Protein AF-A0A8S2UHA4-F1 (afdb_monomer_lite)

pLDDT: mean 90.77, std 5.7, range [72.94, 97.56]

Structure (mmCIF, N/CA/C/O backbone):
data_AF-A0A8S2UHA4-F1
#
_entry.id   AF-A0A8S2UHA4-F1
#
loop_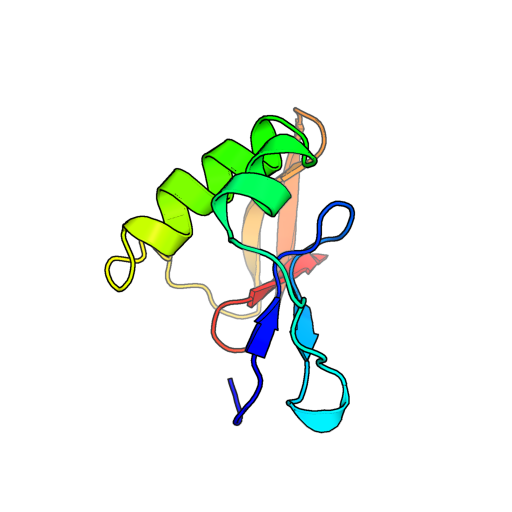
_atom_site.group_PDB
_atom_site.id
_atom_site.type_symbol
_atom_site.label_atom_id
_atom_site.label_alt_id
_atom_site.label_comp_id
_atom_site.label_asym_id
_atom_site.label_entity_id
_atom_site.label_seq_id
_atom_site.pdbx_PDB_ins_code
_atom_site.Cartn_x
_atom_site.Cartn_y
_atom_site.Cartn_z
_atom_site.occupancy
_atom_site.B_iso_or_equiv
_atom_site.auth_seq_id
_atom_site.auth_comp_id
_atom_site.auth_asym_id
_atom_site.auth_atom_id
_atom_site.pdbx_PDB_model_num
ATOM 1 N N . ASN A 1 1 ? -7.073 0.936 -8.195 1.00 78.94 1 ASN A N 1
ATOM 2 C CA . ASN A 1 1 ? -6.602 -0.293 -7.516 1.00 78.94 1 ASN A CA 1
ATOM 3 C C . ASN A 1 1 ? -7.578 -1.473 -7.691 1.00 78.94 1 ASN A C 1
ATOM 5 O O . ASN A 1 1 ? -7.504 -2.401 -6.900 1.00 78.94 1 ASN A O 1
ATOM 9 N N . ASN A 1 2 ? -8.454 -1.491 -8.706 1.00 94.88 2 ASN A N 1
ATOM 10 C CA . ASN A 1 2 ? -9.388 -2.600 -8.976 1.00 94.88 2 ASN A CA 1
ATOM 11 C C . ASN A 1 2 ? -10.287 -2.988 -7.784 1.00 94.88 2 ASN A C 1
ATOM 13 O O . ASN A 1 2 ? -10.364 -4.162 -7.436 1.00 94.88 2 ASN A O 1
ATOM 17 N N . GLN A 1 3 ? -10.936 -1.998 -7.152 1.00 95.00 3 GLN A N 1
ATOM 18 C CA . GLN A 1 3 ? -11.841 -2.195 -6.002 1.00 95.00 3 GLN A CA 1
ATOM 19 C C . GLN A 1 3 ? -11.176 -2.926 -4.817 1.00 95.00 3 GLN A C 1
ATOM 21 O O . GLN A 1 3 ? -11.806 -3.706 -4.103 1.00 95.00 3 GLN A O 1
ATOM 26 N N . ARG A 1 4 ? -9.876 -2.682 -4.617 1.00 97.19 4 ARG A N 1
ATOM 27 C CA . ARG A 1 4 ? -9.108 -3.172 -3.465 1.00 97.19 4 ARG A CA 1
ATOM 28 C C . ARG A 1 4 ? -8.888 -2.039 -2.468 1.00 97.19 4 ARG A C 1
ATOM 30 O O . ARG A 1 4 ? -8.956 -0.866 -2.816 1.00 97.19 4 ARG A O 1
ATOM 37 N N . TYR A 1 5 ? -8.569 -2.390 -1.238 1.00 95.38 5 TYR A N 1
ATOM 38 C CA . TYR A 1 5 ? -8.136 -1.472 -0.197 1.00 95.38 5 TYR A CA 1
ATOM 39 C C . TYR A 1 5 ? -6.617 -1.535 -0.119 1.00 95.38 5 TYR A C 1
ATOM 41 O O . TYR A 1 5 ? -6.058 -2.631 -0.120 1.00 95.38 5 TYR A O 1
ATOM 49 N N . LEU A 1 6 ? -5.963 -0.372 -0.113 1.00 93.81 6 LEU A N 1
ATOM 50 C CA . LEU A 1 6 ? -4.543 -0.282 0.218 1.00 93.81 6 LEU A CA 1
ATOM 51 C C . LEU A 1 6 ? -4.419 -0.390 1.736 1.00 93.81 6 LEU A C 1
ATOM 53 O O . LEU A 1 6 ? -5.033 0.408 2.441 1.00 93.81 6 LEU A O 1
ATOM 57 N N . ILE A 1 7 ? -3.666 -1.374 2.205 1.00 91.69 7 ILE A N 1
ATOM 58 C CA . ILE A 1 7 ? -3.463 -1.666 3.617 1.00 91.69 7 ILE A CA 1
ATOM 59 C C . ILE A 1 7 ? -2.018 -1.332 3.974 1.00 91.69 7 ILE A C 1
ATOM 61 O O . ILE A 1 7 ? -1.089 -1.790 3.308 1.00 91.69 7 ILE A O 1
ATOM 65 N N . PHE A 1 8 ? -1.861 -0.541 5.030 1.00 87.44 8 PHE A N 1
ATOM 66 C CA . PHE A 1 8 ? -0.600 -0.325 5.728 1.00 87.44 8 PHE A CA 1
ATOM 67 C C . PHE A 1 8 ? -0.670 -1.167 6.998 1.00 87.44 8 PHE A C 1
ATOM 69 O O . PHE A 1 8 ? -1.530 -0.910 7.838 1.00 87.44 8 PHE A O 1
ATOM 76 N N . ALA A 1 9 ? 0.133 -2.226 7.065 1.00 83.62 9 ALA A N 1
ATOM 77 C CA . ALA A 1 9 ? 0.156 -3.150 8.193 1.00 83.62 9 ALA A CA 1
ATOM 78 C C . ALA A 1 9 ? 1.301 -2.794 9.149 1.00 83.62 9 ALA A C 1
ATOM 80 O O . ALA A 1 9 ? 2.297 -2.216 8.724 1.00 83.62 9 ALA A O 1
ATOM 81 N N . ASP A 1 10 ? 1.169 -3.184 10.417 1.00 78.94 10 ASP A N 1
ATOM 82 C CA . ASP A 1 10 ? 2.109 -2.804 11.481 1.00 78.94 10 ASP A CA 1
ATOM 83 C C . ASP A 1 10 ? 3.527 -3.382 11.290 1.00 78.94 10 ASP A C 1
ATOM 85 O O . ASP A 1 10 ? 4.485 -2.882 11.868 1.00 78.94 10 ASP A O 1
ATOM 89 N N . SER A 1 11 ? 3.693 -4.470 10.529 1.00 72.94 11 SER A N 1
ATOM 90 C CA . SER A 1 11 ? 4.988 -5.172 10.408 1.00 72.94 11 SER A CA 1
ATOM 91 C C . SER A 1 11 ? 5.342 -5.622 8.992 1.00 72.94 11 SER A C 1
ATOM 93 O O . SER A 1 11 ? 6.378 -6.253 8.800 1.00 72.94 11 SER A O 1
ATOM 95 N N . ASP A 1 12 ? 4.520 -5.279 8.001 1.00 75.06 12 ASP A N 1
ATOM 96 C CA . ASP A 1 12 ? 4.709 -5.702 6.614 1.00 75.06 12 ASP A CA 1
ATOM 97 C C . ASP A 1 12 ? 4.741 -4.504 5.665 1.00 75.06 12 ASP A C 1
ATOM 99 O O . ASP A 1 12 ? 4.162 -3.445 5.921 1.00 75.06 12 ASP A O 1
ATOM 103 N N . ALA A 1 13 ? 5.369 -4.701 4.505 1.00 84.69 13 ALA A N 1
ATOM 104 C CA . ALA A 1 13 ? 5.258 -3.757 3.402 1.00 84.69 13 ALA A CA 1
ATOM 105 C C . ALA A 1 13 ? 3.780 -3.570 2.990 1.00 84.69 13 ALA A C 1
ATOM 107 O O . ALA A 1 13 ? 2.994 -4.515 3.076 1.00 84.69 13 ALA A O 1
ATOM 108 N N . PRO A 1 14 ? 3.377 -2.390 2.485 1.00 89.88 14 PRO A N 1
ATOM 109 C CA . PRO A 1 14 ? 1.984 -2.141 2.128 1.00 89.88 14 PRO A CA 1
ATOM 110 C C . PRO A 1 14 ? 1.480 -3.075 1.022 1.00 89.88 14 PRO A C 1
ATOM 112 O O . PRO A 1 14 ? 2.191 -3.363 0.056 1.00 89.88 14 PRO A O 1
ATOM 115 N N . PHE A 1 15 ? 0.218 -3.499 1.111 1.00 93.56 15 PHE A N 1
ATOM 116 C CA . PHE A 1 15 ? -0.386 -4.424 0.146 1.00 93.56 15 PHE A CA 1
ATOM 117 C C . PHE A 1 15 ? -1.855 -4.102 -0.146 1.00 93.56 15 PHE A C 1
ATOM 119 O O . PHE A 1 15 ? -2.502 -3.312 0.537 1.00 93.56 15 PHE A O 1
ATOM 126 N N . TYR A 1 16 ? -2.404 -4.719 -1.195 1.00 96.19 16 TYR A N 1
ATOM 127 C CA . TYR A 1 16 ? -3.814 -4.576 -1.557 1.00 96.19 16 TYR A CA 1
ATOM 128 C C . TYR A 1 16 ? -4.643 -5.791 -1.129 1.00 96.19 16 TYR A C 1
ATOM 130 O O . TYR A 1 16 ? -4.328 -6.912 -1.524 1.00 96.19 16 TYR A O 1
ATOM 138 N N . LEU A 1 17 ? -5.773 -5.565 -0.448 1.00 96.56 17 LEU A N 1
ATOM 139 C CA . LEU A 1 17 ? -6.775 -6.596 -0.133 1.00 96.56 17 LEU A CA 1
ATOM 140 C C . LEU A 1 17 ? -8.149 -6.288 -0.730 1.00 96.56 17 LEU A C 1
ATOM 142 O O . LEU A 1 17 ? -8.498 -5.139 -0.989 1.00 96.56 17 LEU A O 1
ATOM 146 N N . ARG A 1 18 ? -8.966 -7.325 -0.930 1.00 97.00 18 ARG A N 1
ATOM 147 C CA . ARG A 1 18 ? -10.401 -7.168 -1.222 1.00 97.00 18 ARG A CA 1
ATOM 148 C C . ARG A 1 18 ? -11.190 -7.026 0.079 1.00 97.00 18 ARG A C 1
ATOM 150 O O . ARG A 1 18 ? -10.770 -7.544 1.108 1.00 97.00 18 ARG A O 1
ATOM 157 N N . SER A 1 19 ? -12.364 -6.398 0.008 1.00 95.56 19 SER A N 1
ATOM 158 C CA . SER A 1 19 ? -13.263 -6.209 1.161 1.00 95.56 19 SER A CA 1
ATOM 159 C C . SER A 1 19 ? -13.588 -7.508 1.907 1.00 95.56 19 SER A C 1
ATOM 161 O O . SER A 1 19 ? -13.690 -7.502 3.127 1.00 95.56 19 SER A O 1
ATOM 163 N N . THR A 1 20 ? -13.692 -8.637 1.201 1.00 96.88 20 THR A N 1
ATOM 164 C CA . THR A 1 20 ? -13.988 -9.953 1.793 1.00 96.88 20 THR A CA 1
ATOM 165 C C . THR A 1 20 ? -12.940 -10.417 2.808 1.00 96.88 20 THR A C 1
ATOM 167 O O . THR A 1 20 ? -13.281 -11.155 3.735 1.00 96.88 20 THR A O 1
ATOM 170 N N 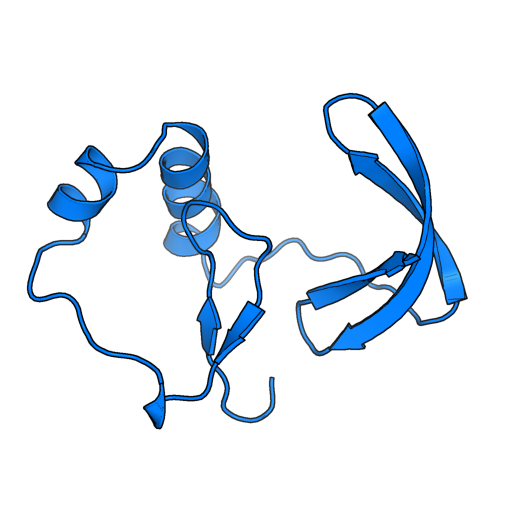. ALA A 1 21 ? -11.694 -9.957 2.664 1.00 95.62 21 ALA A N 1
ATOM 171 C CA . ALA A 1 21 ? -10.569 -10.272 3.541 1.00 95.62 21 ALA A CA 1
ATOM 172 C C . ALA A 1 21 ? -10.373 -9.247 4.675 1.00 95.62 21 ALA A C 1
ATOM 174 O O . ALA A 1 21 ? -9.418 -9.361 5.435 1.00 95.62 21 ALA A O 1
ATOM 175 N N . ILE A 1 22 ? -11.250 -8.244 4.794 1.00 95.06 22 ILE A N 1
ATOM 176 C CA . ILE A 1 2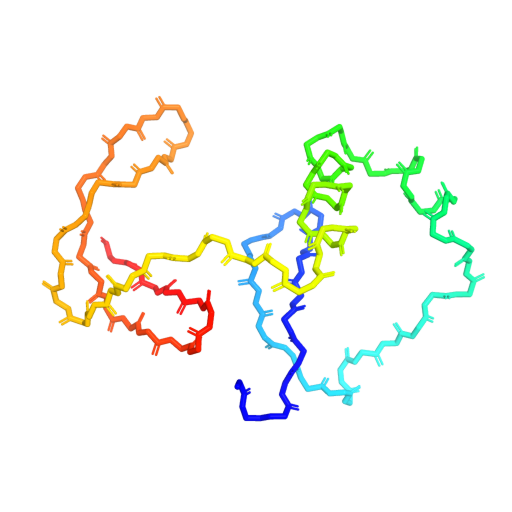2 ? -11.126 -7.161 5.776 1.00 95.06 22 ILE A CA 1
ATOM 177 C C . ILE A 1 22 ? -12.231 -7.302 6.822 1.00 95.06 22 ILE A C 1
ATOM 179 O O . ILE A 1 22 ? -13.371 -7.672 6.519 1.00 95.06 22 ILE A O 1
ATOM 183 N N . ARG A 1 23 ? -11.888 -7.023 8.077 1.00 94.81 23 ARG A N 1
ATOM 184 C CA . ARG A 1 23 ? -12.823 -6.918 9.200 1.00 94.81 23 ARG A CA 1
ATOM 185 C C . ARG A 1 23 ? -12.571 -5.595 9.911 1.00 94.81 23 ARG A C 1
ATOM 187 O O . ARG A 1 23 ? -11.433 -5.142 9.977 1.00 94.81 23 ARG A O 1
ATOM 194 N N . LEU A 1 24 ? -13.639 -4.968 10.394 1.00 92.31 24 LEU A N 1
ATOM 195 C CA . LEU A 1 24 ? -13.543 -3.712 11.131 1.00 92.31 24 LEU A CA 1
ATOM 196 C C . LEU A 1 24 ? -13.161 -3.997 12.579 1.00 92.31 24 LEU A C 1
ATOM 198 O O . LEU A 1 24 ? -13.720 -4.898 13.205 1.00 92.31 24 LEU A O 1
ATOM 202 N N . LEU A 1 25 ? -12.235 -3.204 13.104 1.00 90.12 25 LEU A N 1
ATOM 203 C CA . LEU A 1 25 ? -11.950 -3.188 14.529 1.00 90.12 25 LEU A CA 1
ATOM 204 C C . LEU A 1 25 ? -13.077 -2.453 15.255 1.00 90.12 25 LEU A C 1
ATOM 206 O O . LEU A 1 25 ? -13.514 -1.383 14.830 1.00 90.12 25 LEU A O 1
ATOM 210 N N . LEU A 1 26 ? -13.537 -3.026 16.365 1.00 92.56 26 LEU A N 1
ATOM 211 C CA . LEU A 1 26 ? -14.542 -2.418 17.236 1.00 92.56 26 LEU A CA 1
ATOM 212 C C . LEU A 1 26 ? -13.873 -1.525 18.289 1.00 92.56 26 LEU A C 1
ATOM 214 O O . LEU A 1 26 ? -14.140 -1.649 19.481 1.00 92.56 26 LEU A O 1
ATOM 218 N N . GLU A 1 27 ? -12.971 -0.645 17.854 1.00 93.19 27 GLU A N 1
ATOM 219 C CA . GLU A 1 27 ? -12.307 0.318 18.731 1.00 93.19 27 GLU A CA 1
ATOM 220 C C . GLU A 1 27 ? -12.054 1.671 18.045 1.00 93.19 27 GLU A C 1
ATOM 222 O O . GLU A 1 27 ? -11.937 1.730 16.819 1.00 93.19 27 GLU A O 1
ATOM 227 N N . PRO A 1 28 ? -11.959 2.774 18.813 1.00 89.88 28 PRO A N 1
ATOM 228 C CA . PRO A 1 28 ? -11.611 4.079 18.264 1.00 89.88 28 PRO A CA 1
ATOM 229 C C . PRO A 1 28 ? -10.181 4.114 17.716 1.00 89.88 28 PRO A C 1
ATOM 231 O O . PRO A 1 28 ? -9.268 3.521 18.294 1.00 89.88 28 PRO A O 1
ATOM 234 N N . LEU A 1 29 ? -9.960 4.919 16.672 1.00 86.38 29 LEU A N 1
ATOM 235 C CA . LEU A 1 29 ? -8.637 5.121 16.073 1.00 86.38 29 LEU A CA 1
ATOM 236 C C . LEU A 1 29 ? -7.588 5.582 17.098 1.00 86.38 29 LEU A C 1
ATOM 238 O O . LEU A 1 29 ? -6.456 5.118 17.057 1.00 86.38 29 LEU A O 1
ATOM 242 N N . SER A 1 30 ? -7.956 6.451 18.043 1.00 88.69 30 SER A N 1
ATOM 243 C CA . SER A 1 30 ? -7.047 6.909 19.104 1.00 88.69 30 SER A CA 1
ATOM 244 C C . SER A 1 30 ? -6.542 5.766 19.987 1.00 88.69 30 SER A C 1
ATOM 246 O O . SER A 1 30 ? -5.380 5.780 20.388 1.00 88.69 30 SER A O 1
ATOM 248 N N . ASN A 1 31 ? -7.386 4.764 20.258 1.00 92.19 31 ASN A N 1
ATOM 249 C CA . ASN A 1 31 ? -6.992 3.584 21.020 1.00 92.19 31 ASN A CA 1
ATOM 250 C C . ASN A 1 31 ? -5.999 2.734 20.226 1.00 92.19 31 ASN A C 1
ATOM 252 O O . ASN A 1 31 ? -4.948 2.381 20.754 1.00 92.19 31 ASN A O 1
ATOM 256 N N . TYR A 1 32 ? -6.286 2.472 18.949 1.00 88.38 32 TYR A N 1
ATOM 257 C CA . TYR A 1 32 ? -5.365 1.761 18.059 1.00 88.38 32 TYR A CA 1
ATOM 258 C C . TYR A 1 32 ? -4.008 2.481 17.944 1.00 88.38 32 TYR A C 1
ATOM 260 O O . TYR A 1 32 ? -2.965 1.868 18.157 1.00 88.38 32 TYR A O 1
ATOM 268 N N . LEU A 1 33 ? -4.007 3.804 17.734 1.00 87.75 33 LEU A N 1
ATOM 269 C CA . LEU A 1 33 ? -2.781 4.605 17.611 1.00 87.75 33 LEU A CA 1
ATOM 270 C C . LEU A 1 33 ? -1.907 4.610 18.873 1.00 87.75 33 LEU A C 1
ATOM 272 O O . LEU A 1 33 ? -0.721 4.912 18.785 1.00 87.75 33 LEU A O 1
ATOM 276 N N . SER A 1 34 ? -2.469 4.302 20.044 1.00 90.56 34 SER A N 1
ATOM 277 C CA . SER A 1 34 ? -1.695 4.165 21.284 1.00 90.56 34 SER A CA 1
ATOM 278 C C . SER A 1 34 ? -0.945 2.832 21.407 1.00 90.56 34 SER A C 1
ATOM 280 O O . SER A 1 34 ? -0.089 2.706 22.278 1.00 90.56 34 SER A O 1
ATOM 282 N N . LYS A 1 35 ? -1.260 1.848 20.551 1.00 90.19 35 LYS A N 1
ATOM 283 C CA . LYS A 1 35 ? -0.729 0.474 20.604 1.00 90.19 35 LYS A CA 1
ATOM 284 C C . LYS A 1 35 ? 0.324 0.171 19.535 1.00 90.19 35 LYS A C 1
ATOM 286 O O . LYS A 1 35 ? 1.042 -0.813 19.677 1.00 90.19 35 LYS A O 1
ATOM 291 N N . VAL A 1 36 ? 0.389 0.974 18.475 1.00 87.12 36 VAL A N 1
ATOM 292 C CA . VAL A 1 36 ? 1.365 0.821 17.383 1.00 87.12 36 VAL A CA 1
ATOM 293 C C . VAL A 1 36 ? 2.685 1.521 17.712 1.00 87.12 36 VAL A C 1
ATOM 295 O O . VAL A 1 36 ? 2.742 2.383 18.593 1.00 87.12 36 VAL A O 1
ATOM 298 N N . ASP A 1 37 ? 3.756 1.172 17.001 1.00 88.50 37 ASP A N 1
ATOM 299 C CA . ASP A 1 37 ? 5.044 1.848 17.138 1.00 88.50 37 ASP A CA 1
ATOM 300 C C . ASP 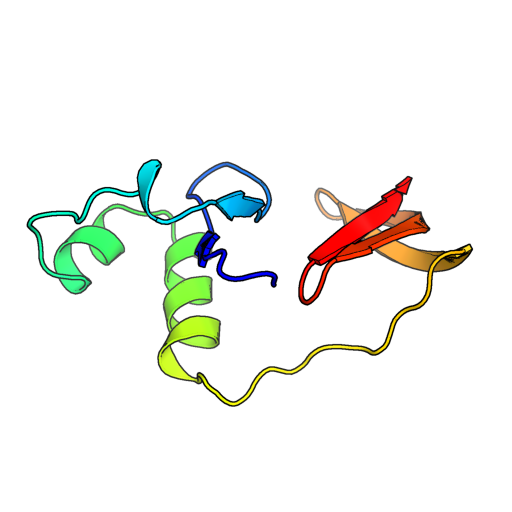A 1 37 ? 4.983 3.315 16.661 1.00 88.50 37 ASP A C 1
ATOM 302 O O . ASP A 1 37 ? 4.068 3.749 15.950 1.00 88.50 37 ASP A O 1
ATOM 306 N N . SER A 1 38 ? 5.982 4.107 17.058 1.00 86.69 38 SER A N 1
ATOM 307 C CA . SER A 1 38 ? 6.040 5.537 16.743 1.00 86.69 38 SER A CA 1
ATOM 308 C C . SER A 1 38 ? 6.110 5.828 15.241 1.00 86.69 38 SER A C 1
ATOM 310 O O . SER A 1 38 ? 5.540 6.829 14.803 1.00 86.69 38 SER A O 1
ATOM 312 N N . GLY A 1 39 ? 6.762 4.965 14.456 1.00 84.75 39 GLY A N 1
ATOM 313 C CA . GLY A 1 39 ? 6.865 5.098 13.006 1.00 84.75 39 GLY A CA 1
ATOM 314 C C . GLY A 1 39 ? 5.508 4.912 12.337 1.00 84.75 39 GLY A C 1
ATOM 315 O O . GLY A 1 39 ? 5.073 5.780 11.575 1.00 84.75 39 GLY A O 1
ATOM 316 N N . THR A 1 40 ? 4.789 3.845 12.692 1.00 84.69 40 THR A N 1
ATOM 317 C CA . THR A 1 40 ? 3.423 3.589 12.207 1.00 84.69 40 THR A CA 1
ATOM 318 C C . THR A 1 40 ? 2.467 4.714 12.597 1.00 84.69 40 THR A C 1
ATOM 320 O O . THR A 1 40 ? 1.723 5.222 11.752 1.00 84.69 40 THR A O 1
ATOM 323 N N . LYS A 1 41 ? 2.518 5.182 13.852 1.00 88.19 41 LYS A N 1
ATOM 324 C CA . LYS A 1 41 ? 1.695 6.310 14.310 1.00 88.19 41 LYS A CA 1
ATOM 325 C C . LYS A 1 41 ? 1.955 7.575 13.489 1.00 88.19 41 LYS A C 1
ATOM 327 O O . LYS A 1 41 ? 1.013 8.169 12.962 1.00 88.19 41 LYS A O 1
ATOM 332 N N . GLN A 1 42 ? 3.225 7.957 13.340 1.00 87.31 42 GLN A N 1
ATOM 333 C CA . GLN A 1 42 ? 3.621 9.139 12.576 1.00 87.31 42 GLN A CA 1
ATOM 334 C C . GLN A 1 42 ? 3.224 9.015 11.100 1.00 87.31 42 GLN A C 1
ATOM 336 O O . GLN A 1 42 ? 2.809 9.996 10.481 1.00 87.31 42 GLN A O 1
ATOM 341 N N . TYR A 1 43 ? 3.310 7.813 10.528 1.00 85.25 43 TYR A N 1
ATOM 342 C CA . TYR A 1 43 ? 2.851 7.550 9.171 1.00 85.25 43 TYR A CA 1
ATOM 343 C C . TYR A 1 43 ? 1.343 7.775 9.022 1.00 85.25 43 TYR A C 1
ATOM 345 O O . TYR A 1 43 ? 0.924 8.471 8.098 1.00 85.25 43 TYR A O 1
ATOM 353 N N . ILE A 1 44 ? 0.519 7.237 9.928 1.00 85.56 44 ILE A N 1
ATOM 354 C CA . ILE A 1 44 ? -0.940 7.416 9.877 1.00 85.56 44 ILE A CA 1
ATOM 355 C C . ILE A 1 44 ? -1.297 8.897 10.008 1.00 85.56 44 ILE A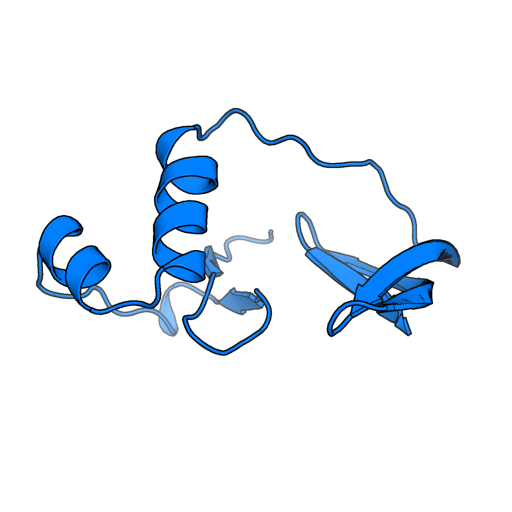 C 1
ATOM 357 O O . ILE A 1 44 ? -2.069 9.422 9.201 1.00 85.56 44 ILE A O 1
ATOM 361 N N . GLU A 1 45 ? -0.698 9.588 10.975 1.00 85.81 45 GLU A N 1
ATOM 362 C CA . GLU A 1 45 ? -0.927 11.016 11.191 1.00 85.81 45 GLU A CA 1
ATOM 363 C C . GLU A 1 45 ? -0.534 11.848 9.960 1.00 85.81 45 GLU A C 1
ATOM 365 O O . GLU A 1 45 ? -1.267 12.754 9.568 1.00 85.81 45 GLU A O 1
ATOM 370 N N . ASN A 1 46 ? 0.562 11.505 9.278 1.00 86.44 46 ASN A N 1
ATOM 371 C CA . ASN A 1 46 ? 1.038 12.267 8.124 1.00 86.44 46 ASN A CA 1
ATOM 372 C C . ASN A 1 46 ? 0.385 11.884 6.796 1.00 86.44 46 ASN A C 1
ATOM 374 O O . ASN A 1 46 ? 0.185 12.756 5.957 1.00 86.44 46 ASN A O 1
ATOM 378 N N . TYR A 1 47 ? 0.087 10.610 6.552 1.00 85.56 47 TYR A N 1
ATOM 379 C CA . TYR A 1 47 ? -0.433 10.135 5.266 1.00 85.56 47 TYR A CA 1
ATOM 380 C C . TYR A 1 47 ? -1.959 10.102 5.243 1.00 85.56 47 TYR A C 1
ATOM 382 O O . TYR A 1 47 ? -2.581 10.560 4.283 1.00 85.56 47 TYR A O 1
ATOM 390 N N . VAL A 1 48 ? -2.578 9.554 6.293 1.00 81.75 48 VAL A N 1
ATOM 391 C CA . VAL A 1 48 ? -4.030 9.337 6.328 1.00 81.75 48 VAL A CA 1
ATOM 392 C C . VAL A 1 48 ? -4.752 10.643 6.634 1.00 81.75 48 VAL A C 1
ATOM 394 O O . VAL A 1 48 ? -5.692 10.987 5.920 1.00 81.75 48 VAL A O 1
ATOM 397 N N . LEU A 1 49 ? -4.298 11.412 7.630 1.00 81.69 49 LEU A N 1
ATOM 398 C CA . LEU A 1 49 ? -4.975 12.663 8.005 1.00 81.69 49 LEU A CA 1
ATOM 399 C C . LEU A 1 49 ? -4.771 13.796 6.987 1.00 81.69 49 LEU A C 1
ATOM 401 O O . LEU A 1 49 ? -5.550 14.746 6.972 1.00 81.69 49 LEU A O 1
ATOM 405 N N . THR A 1 50 ? -3.763 13.703 6.112 1.00 85.81 50 THR A N 1
ATOM 406 C CA . THR A 1 50 ? -3.541 14.684 5.031 1.00 85.81 50 THR A CA 1
ATOM 407 C C . THR A 1 50 ? -4.188 14.280 3.701 1.00 85.81 50 THR A C 1
ATOM 409 O O . THR A 1 50 ? -4.157 15.045 2.726 1.00 85.81 50 THR A O 1
ATOM 412 N N . TYR A 1 51 ? -4.817 13.101 3.642 1.00 83.94 51 TYR A N 1
ATOM 413 C CA . TYR A 1 51 ? -5.570 12.645 2.479 1.00 83.94 51 TYR A CA 1
ATOM 414 C C . TYR A 1 51 ? -6.666 13.669 2.102 1.00 83.94 51 TYR A C 1
ATOM 416 O O . TYR A 1 51 ? -7.331 14.204 2.987 1.00 83.94 51 TYR A O 1
ATOM 424 N N . PRO A 1 52 ? -6.894 13.969 0.804 1.00 87.44 52 PRO A N 1
ATOM 425 C CA . PRO A 1 52 ? -6.406 13.268 -0.390 1.00 87.44 52 PRO A CA 1
ATOM 426 C C . PRO A 1 52 ? -5.053 13.734 -0.944 1.00 87.44 52 PRO A C 1
ATOM 428 O O . PRO A 1 52 ? -4.633 13.223 -1.988 1.00 87.44 52 PRO A O 1
ATOM 431 N N . LYS A 1 53 ? -4.361 14.684 -0.298 1.00 85.94 53 LYS A N 1
ATOM 432 C CA . LYS A 1 53 ? -3.098 15.240 -0.809 1.00 85.94 53 LYS A CA 1
ATOM 433 C C . LYS A 1 53 ? -1.961 14.227 -0.658 1.00 85.94 53 LYS A C 1
ATOM 435 O O . LYS A 1 53 ? -1.308 14.152 0.372 1.00 85.94 53 LYS A O 1
ATOM 440 N N . ARG A 1 54 ? -1.701 13.463 -1.720 1.00 81.56 54 ARG A N 1
ATOM 441 C CA . ARG A 1 54 ? -0.637 12.450 -1.773 1.00 81.56 54 ARG A CA 1
ATOM 442 C C . ARG A 1 54 ? 0.500 12.924 -2.668 1.00 81.56 54 ARG A C 1
ATOM 444 O O . ARG A 1 54 ? 0.273 13.221 -3.838 1.00 81.56 54 ARG A O 1
ATOM 451 N N . ARG A 1 55 ? 1.721 12.966 -2.133 1.00 79.06 55 ARG A N 1
ATOM 452 C CA . ARG A 1 55 ? 2.936 13.182 -2.929 1.00 79.06 55 ARG A CA 1
ATOM 453 C C . ARG A 1 55 ? 3.436 11.828 -3.414 1.00 79.06 55 ARG A C 1
ATOM 455 O O . ARG A 1 55 ? 4.110 11.119 -2.678 1.00 79.06 55 ARG A O 1
ATOM 462 N N . LEU A 1 56 ? 3.035 11.459 -4.623 1.00 85.19 56 LEU A N 1
ATOM 463 C CA . LEU A 1 56 ? 3.557 10.292 -5.327 1.00 85.19 56 LEU A CA 1
ATOM 464 C C . LEU A 1 56 ? 4.447 10.767 -6.472 1.00 85.19 56 LEU A C 1
ATOM 466 O O . LEU A 1 56 ? 4.227 11.842 -7.031 1.00 85.19 56 LEU A O 1
ATOM 470 N N . VAL A 1 57 ? 5.434 9.952 -6.816 1.00 87.06 57 VAL A N 1
ATOM 471 C CA . VAL A 1 57 ? 6.269 10.133 -8.003 1.00 87.06 57 VAL A CA 1
ATOM 472 C C . VAL A 1 57 ? 5.720 9.279 -9.140 1.00 87.06 57 VAL A C 1
ATOM 474 O O . VAL A 1 57 ? 5.163 8.206 -8.904 1.00 87.06 57 VAL A O 1
ATOM 477 N N . ASN A 1 58 ? 5.836 9.772 -10.371 1.00 90.88 58 ASN A N 1
ATOM 478 C CA . ASN A 1 58 ? 5.485 8.980 -11.543 1.00 90.88 58 ASN A CA 1
ATOM 479 C C . ASN A 1 58 ? 6.644 8.026 -11.855 1.00 90.88 58 ASN A C 1
ATOM 481 O O . ASN A 1 58 ? 7.782 8.478 -11.942 1.00 90.88 58 ASN A O 1
ATOM 485 N N . ILE A 1 59 ? 6.346 6.735 -11.981 1.00 93.75 59 ILE A N 1
ATOM 486 C CA . ILE A 1 5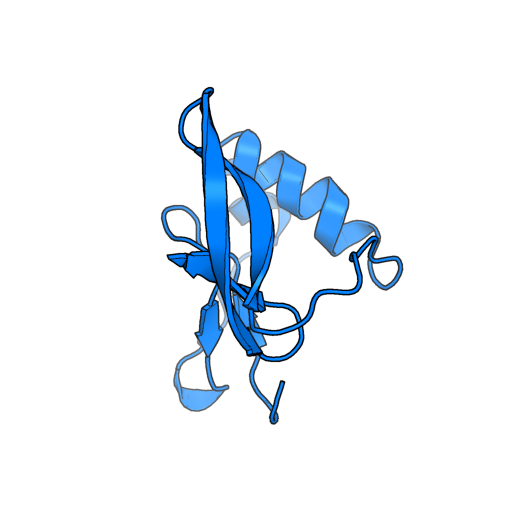9 ? 7.326 5.660 -12.165 1.00 93.75 59 ILE A CA 1
ATOM 487 C C . ILE A 1 59 ? 6.787 4.682 -13.212 1.00 93.75 59 ILE A C 1
ATOM 489 O O . ILE A 1 59 ? 5.595 4.360 -13.214 1.00 93.75 59 ILE A O 1
ATOM 493 N N . ALA A 1 60 ? 7.671 4.176 -14.067 1.00 96.12 60 ALA A N 1
ATOM 494 C CA . ALA A 1 60 ? 7.394 3.155 -15.062 1.00 96.12 60 ALA A CA 1
ATOM 495 C C . ALA A 1 60 ? 8.145 1.844 -14.777 1.00 96.12 60 ALA A C 1
ATOM 497 O O . ALA A 1 60 ? 9.146 1.782 -14.067 1.00 96.12 60 ALA A O 1
ATOM 498 N N . VAL A 1 61 ? 7.638 0.748 -15.345 1.00 97.38 61 VAL A N 1
ATOM 499 C CA . VAL A 1 61 ? 8.331 -0.547 -15.313 1.00 97.38 61 VAL A CA 1
ATOM 500 C C . VAL A 1 61 ? 9.638 -0.431 -16.101 1.00 97.38 61 VAL A C 1
ATOM 502 O O . VAL A 1 61 ? 9.627 0.098 -17.210 1.00 97.38 61 VAL A O 1
ATOM 505 N N . LYS A 1 62 ? 10.719 -1.004 -15.558 1.00 97.00 62 LYS A N 1
ATOM 506 C CA . LYS A 1 62 ? 12.124 -0.902 -15.999 1.00 97.00 62 LYS A CA 1
ATOM 507 C C . LYS A 1 62 ? 12.858 0.387 -15.617 1.00 97.00 62 LYS A C 1
ATOM 509 O O . LYS A 1 62 ? 14.037 0.491 -15.943 1.00 97.00 62 LYS A O 1
ATOM 514 N N . ASP A 1 63 ? 12.223 1.319 -14.910 1.00 97.00 63 ASP A N 1
ATOM 515 C CA . ASP A 1 63 ? 12.959 2.448 -14.334 1.00 97.00 63 ASP A CA 1
ATOM 516 C C . ASP A 1 63 ? 13.986 1.941 -13.312 1.00 97.00 63 ASP A C 1
ATOM 518 O O . ASP A 1 63 ? 13.681 1.053 -12.509 1.00 97.00 63 ASP A O 1
ATOM 522 N N . HIS A 1 64 ? 15.186 2.523 -13.345 1.00 96.75 64 HIS A N 1
ATOM 523 C CA . HIS A 1 64 ? 16.208 2.362 -12.313 1.00 96.75 64 HIS A CA 1
ATOM 524 C C . HIS A 1 64 ? 16.013 3.434 -11.245 1.00 96.75 64 HIS A C 1
ATOM 526 O O . HIS A 1 64 ? 15.931 4.624 -11.564 1.00 96.75 64 HIS A O 1
ATOM 532 N N . ILE A 1 65 ? 15.930 3.018 -9.986 1.00 95.56 65 ILE A N 1
ATOM 533 C CA . ILE A 1 65 ? 15.714 3.908 -8.850 1.00 95.56 65 ILE A CA 1
ATOM 534 C C . ILE A 1 65 ? 16.599 3.501 -7.675 1.00 95.56 65 ILE A C 1
ATOM 536 O O . ILE A 1 65 ? 16.819 2.320 -7.432 1.00 95.56 65 ILE A O 1
ATOM 540 N N . ASN A 1 66 ? 17.043 4.487 -6.897 1.00 95.69 66 ASN A N 1
ATOM 541 C CA . ASN A 1 66 ? 17.641 4.225 -5.593 1.00 95.69 66 ASN A CA 1
ATOM 542 C C . ASN A 1 66 ? 16.530 4.156 -4.545 1.00 95.69 66 ASN A C 1
ATOM 544 O O . ASN A 1 66 ? 15.742 5.097 -4.414 1.00 95.69 66 ASN A O 1
ATOM 548 N N . ILE A 1 67 ? 16.481 3.060 -3.794 1.00 94.00 67 ILE A N 1
ATOM 549 C CA . ILE A 1 67 ? 15.571 2.886 -2.661 1.00 94.00 67 ILE A CA 1
ATOM 550 C C . ILE A 1 67 ? 16.349 2.838 -1.354 1.00 94.00 67 ILE A C 1
ATOM 552 O O . ILE A 1 67 ? 17.499 2.409 -1.323 1.00 94.00 67 ILE A O 1
ATOM 556 N N . GLU A 1 68 ? 15.713 3.277 -0.276 1.00 93.31 68 GLU A N 1
ATOM 557 C CA . GLU A 1 68 ? 16.245 3.105 1.070 1.00 93.31 68 GLU A CA 1
ATOM 558 C C . GLU A 1 68 ? 15.774 1.753 1.628 1.00 93.31 68 GLU A C 1
ATOM 560 O O . GLU A 1 68 ? 14.599 1.397 1.514 1.00 93.31 68 GLU A O 1
ATOM 565 N N . LEU A 1 69 ? 16.714 0.981 2.174 1.00 90.25 69 LEU A N 1
ATOM 566 C CA . LEU A 1 69 ? 16.475 -0.291 2.841 1.00 90.25 69 LEU A CA 1
ATOM 567 C C . LEU A 1 69 ? 17.407 -0.399 4.055 1.00 90.25 69 LEU A C 1
ATOM 569 O O . LEU A 1 69 ? 18.625 -0.491 3.903 1.00 90.25 69 LEU A O 1
ATOM 573 N N . ASN A 1 70 ? 16.837 -0.418 5.263 1.00 88.50 70 ASN A N 1
ATOM 574 C CA . ASN A 1 70 ? 17.570 -0.570 6.530 1.00 88.50 70 ASN A CA 1
ATOM 575 C C . ASN A 1 70 ? 18.734 0.430 6.711 1.00 88.50 70 ASN A C 1
ATOM 577 O O . ASN A 1 70 ? 19.818 0.077 7.177 1.00 88.50 70 ASN A O 1
ATOM 581 N N . GLY A 1 71 ? 18.519 1.683 6.330 1.00 92.62 71 GLY A N 1
ATOM 582 C CA . GLY A 1 71 ? 19.471 2.788 6.407 1.00 92.62 71 GLY A CA 1
ATOM 583 C C . GLY A 1 71 ? 20.426 2.896 5.219 1.00 92.62 71 GLY A C 1
ATOM 584 O O . GLY A 1 71 ? 21.276 3.788 5.216 1.00 92.62 71 GLY A O 1
ATOM 585 N N . GLN A 1 72 ? 20.328 2.014 4.220 1.00 95.62 72 GLN A N 1
ATOM 586 C CA . GLN A 1 72 ? 21.218 1.998 3.058 1.00 95.62 72 GLN A CA 1
ATOM 587 C C . GLN A 1 72 ? 20.465 2.304 1.767 1.00 95.62 72 GLN A C 1
ATOM 589 O O . GLN A 1 72 ? 19.338 1.860 1.574 1.00 95.62 72 GLN A O 1
ATOM 594 N N . TRP A 1 73 ? 21.114 3.042 0.866 1.00 96.94 73 TRP A N 1
ATOM 595 C CA . TRP A 1 73 ? 20.607 3.268 -0.485 1.00 96.94 73 TRP A CA 1
ATOM 596 C C . TRP A 1 73 ? 21.061 2.145 -1.411 1.00 96.94 73 TRP A C 1
ATOM 598 O O . TRP A 1 73 ? 22.257 1.868 -1.507 1.00 96.94 73 TRP A O 1
ATOM 608 N N . VAL A 1 74 ? 20.108 1.518 -2.093 1.00 96.50 74 VAL A N 1
ATOM 609 C CA . VAL A 1 74 ? 20.330 0.375 -2.984 1.00 96.50 74 VAL A CA 1
ATOM 610 C C . VAL A 1 74 ? 19.734 0.688 -4.355 1.00 96.50 74 VAL A C 1
ATOM 612 O O . VAL A 1 74 ? 18.613 1.197 -4.432 1.00 96.50 74 VAL A O 1
ATOM 615 N N . ASP A 1 75 ? 20.480 0.395 -5.424 1.00 96.75 75 ASP A N 1
ATOM 616 C CA . ASP A 1 75 ? 19.966 0.465 -6.799 1.00 96.75 75 ASP A CA 1
ATOM 617 C C . ASP A 1 75 ? 18.975 -0.676 -7.036 1.00 96.75 75 ASP A C 1
ATOM 619 O O . ASP A 1 75 ? 19.246 -1.825 -6.684 1.00 96.75 75 ASP A O 1
ATOM 623 N N . ALA A 1 76 ? 17.829 -0.353 -7.622 1.00 96.69 76 ALA A N 1
ATOM 624 C CA . ALA A 1 76 ? 16.751 -1.296 -7.854 1.00 96.69 76 ALA A CA 1
ATOM 625 C C . ALA A 1 76 ? 16.051 -1.003 -9.186 1.00 96.69 76 ALA A C 1
ATOM 627 O O . ALA A 1 76 ? 15.922 0.153 -9.599 1.00 96.69 76 ALA A O 1
ATOM 628 N N . ILE A 1 77 ? 15.537 -2.045 -9.847 1.00 97.56 77 ILE A N 1
ATOM 629 C CA . ILE A 1 77 ? 14.731 -1.879 -11.072 1.00 97.56 77 ILE A CA 1
ATOM 630 C C . ILE A 1 77 ? 13.264 -2.161 -10.778 1.00 97.56 77 ILE A C 1
ATOM 632 O O . ILE A 1 77 ? 12.889 -3.186 -10.202 1.00 97.56 77 ILE A O 1
ATOM 636 N N . VAL A 1 78 ? 12.396 -1.268 -11.243 1.00 97.50 78 VAL A N 1
ATOM 637 C CA . VAL A 1 78 ? 10.947 -1.403 -11.098 1.00 97.50 78 VAL A CA 1
ATOM 638 C C . VAL A 1 78 ? 10.439 -2.557 -11.963 1.00 97.50 78 VAL A C 1
ATOM 640 O O . VAL A 1 78 ? 10.391 -2.482 -13.189 1.00 97.50 78 VAL A O 1
ATOM 643 N N . SER A 1 79 ? 9.993 -3.634 -11.320 1.00 97.44 79 SER A N 1
ATOM 644 C CA . SER A 1 79 ? 9.472 -4.838 -11.986 1.00 97.44 79 SER A CA 1
ATOM 645 C C . SER A 1 79 ? 7.969 -4.774 -12.266 1.00 97.44 79 SER A C 1
ATOM 647 O O . SER A 1 79 ? 7.467 -5.460 -13.158 1.00 97.44 79 SER A O 1
ATOM 649 N N . LYS A 1 80 ? 7.220 -3.998 -11.474 1.00 96.94 80 LYS A N 1
ATOM 650 C CA . LYS A 1 80 ? 5.766 -3.859 -11.598 1.00 96.94 80 LYS A CA 1
ATOM 651 C C . LYS A 1 80 ? 5.296 -2.564 -10.950 1.00 96.94 80 LYS A C 1
ATOM 653 O O . LYS A 1 80 ? 5.742 -2.232 -9.857 1.00 96.94 80 LYS A O 1
ATOM 658 N N . VAL A 1 81 ? 4.317 -1.916 -11.573 1.00 96.38 81 VAL A N 1
ATOM 659 C CA . VAL A 1 81 ? 3.534 -0.830 -10.975 1.00 96.38 81 VAL A CA 1
ATOM 660 C C . VAL A 1 81 ? 2.078 -1.286 -10.885 1.00 96.38 81 VAL A C 1
ATOM 662 O O . VAL A 1 81 ? 1.513 -1.786 -11.857 1.00 96.38 81 VAL A O 1
ATOM 665 N N . ASP A 1 82 ? 1.474 -1.162 -9.706 1.00 96.31 82 ASP A N 1
ATOM 666 C CA . ASP A 1 82 ? 0.070 -1.477 -9.447 1.00 96.31 82 ASP A CA 1
ATOM 667 C C . ASP A 1 82 ? -0.571 -0.330 -8.660 1.00 96.31 82 ASP A C 1
ATOM 669 O O . ASP A 1 82 ? -0.491 -0.262 -7.434 1.00 96.31 82 ASP A O 1
ATOM 673 N N . ALA A 1 83 ? -1.222 0.583 -9.384 1.00 94.50 83 ALA A N 1
ATOM 674 C CA . ALA A 1 83 ? -1.847 1.784 -8.837 1.00 94.50 83 ALA A CA 1
ATOM 675 C C . ALA A 1 83 ? -0.891 2.617 -7.958 1.00 94.50 83 ALA A C 1
ATOM 677 O O . ALA A 1 83 ? -0.106 3.385 -8.496 1.00 94.50 83 ALA A O 1
ATOM 678 N N . SER A 1 84 ? -0.980 2.516 -6.628 1.00 93.62 84 SER A N 1
ATOM 679 C CA . SER A 1 84 ? -0.151 3.290 -5.687 1.00 93.62 84 SER A CA 1
ATOM 680 C C . SER A 1 84 ? 1.053 2.517 -5.149 1.00 93.62 84 SER A C 1
ATOM 682 O O . SER A 1 84 ? 1.785 3.066 -4.334 1.00 93.62 84 SER A O 1
ATOM 684 N N . LEU A 1 85 ? 1.240 1.262 -5.564 1.00 94.75 85 LEU A N 1
ATOM 685 C CA . LEU A 1 85 ? 2.366 0.428 -5.158 1.00 94.75 85 LEU A CA 1
ATOM 686 C C . LEU A 1 85 ? 3.257 0.102 -6.349 1.00 94.75 85 LEU A C 1
ATOM 688 O O . LEU A 1 85 ? 2.788 -0.056 -7.477 1.00 94.75 85 LEU A O 1
ATOM 692 N N . MET A 1 86 ? 4.542 -0.067 -6.066 1.00 95.31 86 MET A N 1
ATOM 693 C CA . MET A 1 86 ? 5.513 -0.620 -6.998 1.00 95.31 86 MET A CA 1
ATOM 694 C C . MET A 1 86 ? 6.196 -1.828 -6.370 1.00 95.31 86 MET A C 1
ATOM 696 O O . MET A 1 86 ? 6.305 -1.929 -5.150 1.00 95.31 86 MET A O 1
ATOM 700 N N . ARG A 1 87 ? 6.666 -2.740 -7.215 1.00 95.00 87 ARG A N 1
ATOM 701 C CA . ARG A 1 87 ? 7.558 -3.827 -6.823 1.00 95.00 87 ARG A CA 1
ATOM 702 C C . ARG A 1 87 ? 8.884 -3.630 -7.529 1.00 95.00 87 ARG A C 1
ATOM 704 O O . ARG A 1 87 ? 8.903 -3.498 -8.754 1.00 95.00 87 ARG A O 1
ATOM 711 N N . VAL A 1 88 ? 9.967 -3.696 -6.778 1.00 95.12 88 VAL A N 1
ATOM 712 C CA . VAL A 1 88 ? 11.336 -3.586 -7.285 1.00 95.12 88 VAL A CA 1
ATOM 713 C C . VAL A 1 88 ? 12.060 -4.933 -7.174 1.00 95.12 88 VAL A C 1
ATOM 715 O O . VAL A 1 88 ? 11.598 -5.793 -6.418 1.00 95.12 88 VAL A O 1
ATOM 718 N N . PHE A 1 89 ? 13.102 -5.137 -7.983 1.00 89.00 89 PHE A N 1
ATOM 719 C CA . PHE A 1 89 ? 14.090 -6.215 -7.829 1.00 89.00 89 PHE A CA 1
ATOM 720 C C . PHE A 1 89 ? 15.387 -5.637 -7.261 1.00 89.00 89 PHE A C 1
ATOM 722 O O . PHE A 1 89 ? 15.649 -4.450 -7.576 1.00 89.00 89 PHE A O 1
#

Organism: NCBI:txid392030

Sequence (89 aa):
NNQRYLIFADSDAPFYLRSTAIRLLLEPLSNYLSKVDSGTKQYIENYVLTYPKRRLVNIAVKDHINIELNGQWVDAIVSKVDASLMRVF

Secondary structure (DSSP, 8-state):
-TTPEEE--SSS--EEE-GGG----SS-HHHHHTTS-HHHHHHIIIIITTTT--------TT-EEEEEETTEEEEEEEEEEETTEEEE-

Radius of gyration: 15.2 Å; chains: 1; bounding box: 36×26×37 Å

InterPro domains:
  IPR041292 Histone methyltransferase, Tudor domain 2 [PF18358] (63-88)

Foldseek 3Di:
DVQWDFDDDLPDDIDTHHPVPDDDDPDDPVVVLVVGDPVVNVCCVPPVVPPPDDDDDDDDAQDWDWDDDPNDTDIWGFHDDDPRDTDTD